Protein AF-A0AAJ0DLN6-F1 (afdb_monomer_lite)

Organism: NCBI:txid702011

Foldseek 3Di:
DDPVQVVQCVVVVRFGPCLQAVQRHFDDPVQVVVVVCCCPDPNVVPVPPDDDDDGNCRVVSVVPD

pLDDT: mean 91.28, std 8.73, range [50.69, 98.44]

InterPro domains:
  IPR002347 Short-chain dehydrogenase/reductase SDR [PF13561] (18-58)
  IPR036291 NAD(P)-binding domain superfamily [SSF51735] (18-59)

Radius of gyration: 14.62 Å; chains: 1; bounding box: 35×24×34 Å

Sequence (65 aa):
MTAAVSKAWESTGGVMPKELVPQQRMGNEDELAGTVLYLASKAGGFCNGATIVIDGGFLQNHSGA

Structure (mmCIF, N/CA/C/O backbone):
data_AF-A0AAJ0DLN6-F1
#
_entry.id   AF-A0AAJ0DLN6-F1
#
loop_
_atom_site.group_PDB
_atom_site.id
_atom_site.type_symbol
_atom_site.label_atom_id
_atom_site.label_alt_id
_atom_site.label_comp_id
_atom_site.label_asym_id
_atom_site.label_entity_id
_atom_site.label_seq_id
_atom_site.pdbx_PDB_ins_code
_atom_site.Cartn_x
_atom_site.Cartn_y
_atom_site.Cartn_z
_atom_site.occupancy
_atom_site.B_iso_or_equiv
_atom_site.auth_seq_id
_atom_site.auth_comp_id
_atom_site.auth_asym_id
_atom_site.auth_atom_id
_atom_site.pdbx_PDB_model_num
ATOM 1 N N . MET A 1 1 ? 6.681 -12.982 -8.148 1.00 64.44 1 MET A N 1
ATOM 2 C CA . MET A 1 1 ? 6.873 -12.470 -9.524 1.00 64.44 1 MET A CA 1
ATOM 3 C C . MET A 1 1 ? 6.678 -13.593 -10.525 1.00 64.44 1 MET A C 1
ATOM 5 O O . MET A 1 1 ? 7.071 -14.713 -10.229 1.00 64.44 1 MET A O 1
ATOM 9 N N . THR A 1 2 ? 6.098 -13.307 -11.692 1.00 81.62 2 THR A N 1
ATOM 10 C CA . THR A 1 2 ? 6.109 -14.246 -12.825 1.00 81.62 2 THR A CA 1
ATOM 11 C C . THR A 1 2 ? 7.436 -14.139 -13.586 1.00 81.62 2 THR A C 1
ATOM 13 O O . THR A 1 2 ? 8.140 -13.132 -13.478 1.00 81.62 2 THR A O 1
ATOM 16 N N . ALA A 1 3 ? 7.779 -15.159 -14.380 1.00 81.69 3 ALA A N 1
ATOM 17 C CA . ALA A 1 3 ? 9.027 -15.184 -15.151 1.00 81.69 3 ALA A CA 1
ATOM 18 C C . ALA A 1 3 ? 9.172 -13.980 -16.105 1.00 81.69 3 ALA A C 1
ATOM 20 O O . ALA A 1 3 ? 10.266 -13.442 -16.266 1.00 81.69 3 ALA A O 1
ATOM 21 N N . ALA A 1 4 ? 8.065 -13.513 -16.692 1.00 82.12 4 ALA A N 1
ATOM 22 C CA . ALA A 1 4 ? 8.058 -12.348 -17.575 1.00 82.12 4 ALA A CA 1
ATOM 23 C C . ALA A 1 4 ? 8.446 -11.051 -16.843 1.00 82.12 4 ALA A C 1
ATOM 25 O O . ALA A 1 4 ? 9.201 -10.245 -17.382 1.00 82.12 4 ALA A O 1
ATOM 26 N N . VAL A 1 5 ? 7.982 -10.876 -15.601 1.00 82.38 5 VAL A N 1
ATOM 27 C CA . VAL A 1 5 ? 8.287 -9.686 -14.795 1.00 82.38 5 VAL A CA 1
ATOM 28 C C . VAL A 1 5 ? 9.748 -9.691 -14.333 1.00 82.38 5 VAL A C 1
ATOM 30 O O . VAL A 1 5 ? 10.400 -8.654 -14.414 1.00 82.38 5 VAL A O 1
ATOM 33 N N . SER A 1 6 ? 10.292 -10.853 -13.943 1.00 85.38 6 SER A N 1
ATOM 34 C CA . SER A 1 6 ? 11.720 -10.979 -13.585 1.00 85.38 6 SER A CA 1
ATOM 35 C C . SER A 1 6 ? 12.620 -10.575 -14.750 1.00 85.38 6 SER A C 1
ATOM 37 O O . SER A 1 6 ? 13.496 -9.730 -14.598 1.00 85.38 6 SER A O 1
ATOM 39 N N . LYS A 1 7 ? 12.330 -11.094 -15.951 1.00 87.19 7 LYS A N 1
ATOM 40 C CA . LYS A 1 7 ? 13.096 -10.772 -17.159 1.00 87.19 7 LYS A CA 1
ATOM 41 C C . LYS A 1 7 ? 13.059 -9.275 -17.480 1.00 87.19 7 LYS A C 1
ATOM 43 O O . LYS A 1 7 ? 14.072 -8.706 -17.880 1.00 87.19 7 LYS A O 1
ATOM 48 N N . ALA A 1 8 ? 11.900 -8.638 -17.308 1.00 86.06 8 ALA A N 1
ATOM 49 C CA . ALA A 1 8 ? 11.749 -7.206 -17.542 1.00 86.06 8 ALA A CA 1
ATOM 50 C C . ALA A 1 8 ? 12.572 -6.375 -16.540 1.00 86.06 8 ALA A C 1
ATOM 52 O O . ALA A 1 8 ? 13.287 -5.468 -16.952 1.00 86.06 8 ALA A O 1
ATOM 53 N N . TRP A 1 9 ? 12.539 -6.731 -15.255 1.00 86.81 9 TRP A N 1
ATOM 54 C CA . TRP A 1 9 ? 13.331 -6.094 -14.195 1.00 86.81 9 TRP A CA 1
ATOM 55 C C . TRP A 1 9 ? 14.846 -6.254 -14.385 1.00 86.81 9 TRP A C 1
ATOM 57 O O . TRP A 1 9 ? 15.615 -5.315 -14.188 1.00 86.81 9 TRP A O 1
ATOM 67 N N . GLU A 1 10 ? 15.295 -7.441 -14.789 1.00 90.94 10 GLU A N 1
ATOM 68 C CA . GLU A 1 10 ? 16.709 -7.701 -15.075 1.00 90.94 10 GLU A CA 1
ATOM 69 C C . GLU A 1 10 ? 17.192 -6.881 -16.281 1.00 90.94 10 GLU A C 1
ATOM 71 O O . GLU A 1 10 ? 18.278 -6.305 -16.245 1.00 90.94 10 GLU A O 1
ATOM 76 N N . SER A 1 11 ? 16.363 -6.761 -17.325 1.00 90.06 11 SER A N 1
ATOM 77 C CA . SER A 1 11 ? 16.708 -6.022 -18.550 1.00 90.06 11 SER A CA 1
ATOM 78 C C . SER A 1 11 ? 16.898 -4.516 -18.344 1.00 90.06 11 SER A C 1
ATOM 80 O O . SER A 1 11 ? 17.593 -3.868 -19.124 1.00 90.06 11 SER A O 1
ATOM 82 N N . THR A 1 12 ? 16.309 -3.960 -17.287 1.00 90.25 12 THR A N 1
ATOM 83 C CA . THR A 1 12 ? 16.380 -2.539 -16.927 1.00 90.25 12 THR A CA 1
ATOM 84 C C . THR A 1 12 ? 17.409 -2.256 -15.830 1.00 90.25 12 THR A C 1
ATOM 86 O O . THR A 1 12 ? 17.499 -1.124 -15.359 1.00 90.25 12 THR A O 1
ATOM 89 N N . GLY A 1 13 ? 18.181 -3.262 -15.401 1.00 91.69 13 GLY A N 1
ATOM 90 C CA . GLY A 1 13 ? 19.170 -3.106 -14.333 1.00 91.69 13 GLY A CA 1
ATOM 91 C C . GLY A 1 13 ? 18.551 -2.923 -12.945 1.00 91.69 13 GLY A C 1
ATOM 92 O O . GLY A 1 13 ? 19.143 -2.262 -12.096 1.00 91.69 13 GLY A O 1
ATOM 93 N N . GLY A 1 14 ? 17.368 -3.496 -12.708 1.00 90.00 14 GLY A N 1
ATOM 94 C CA . GLY A 1 14 ? 16.696 -3.439 -11.412 1.00 90.00 14 GLY A CA 1
ATOM 95 C C . GLY A 1 14 ? 15.739 -2.259 -11.243 1.00 90.00 14 GLY A C 1
ATOM 96 O O . GLY A 1 14 ? 15.576 -1.751 -10.137 1.00 90.00 14 GLY A O 1
ATOM 97 N N . VAL A 1 15 ? 15.119 -1.804 -12.333 1.00 93.81 15 VAL A N 1
ATOM 98 C CA . VAL A 1 15 ? 14.096 -0.746 -12.324 1.00 93.81 15 VAL A CA 1
ATOM 99 C C . VAL A 1 15 ? 12.807 -1.310 -12.909 1.00 93.81 15 VAL A C 1
ATOM 101 O O . VAL A 1 15 ? 12.817 -1.868 -14.003 1.00 93.81 15 VAL A O 1
ATOM 104 N N . MET A 1 16 ? 11.666 -1.183 -12.235 1.00 93.00 16 MET A N 1
ATOM 105 C CA . MET A 1 16 ? 10.425 -1.704 -12.818 1.00 93.00 16 MET A CA 1
ATOM 106 C C . MET A 1 16 ? 10.066 -0.867 -14.057 1.00 93.00 16 MET A C 1
ATOM 108 O O . MET A 1 16 ? 10.109 0.365 -13.983 1.00 93.00 16 MET A O 1
ATOM 112 N N . PRO A 1 17 ? 9.692 -1.490 -15.190 1.00 92.44 17 PRO A N 1
ATOM 113 C CA . PRO A 1 17 ? 9.149 -0.750 -16.322 1.00 92.44 17 PRO A CA 1
ATOM 114 C C . PRO A 1 17 ? 7.929 0.061 -15.891 1.00 92.44 17 PRO A C 1
ATOM 116 O O . PRO A 1 17 ? 7.073 -0.443 -15.159 1.00 92.44 17 PRO A O 1
ATOM 119 N N . LYS A 1 18 ? 7.840 1.309 -16.351 1.00 92.69 18 LYS A N 1
ATOM 120 C CA . LYS A 1 18 ? 6.779 2.246 -15.955 1.00 92.69 18 LYS A CA 1
ATOM 121 C C . LYS A 1 18 ? 5.393 1.764 -16.387 1.00 92.69 18 LYS A C 1
ATOM 123 O O . LYS A 1 18 ? 4.402 2.017 -15.707 1.00 92.69 18 LYS A O 1
ATOM 128 N N . GLU A 1 19 ? 5.348 1.037 -17.496 1.00 91.12 19 GLU A N 1
ATOM 129 C CA . GLU A 1 19 ? 4.166 0.402 -18.074 1.00 91.12 19 GLU A CA 1
ATOM 130 C C . GLU A 1 19 ? 3.684 -0.779 -17.226 1.00 91.12 19 GLU A C 1
ATOM 132 O O . GLU A 1 19 ? 2.516 -1.137 -17.292 1.00 91.12 19 GLU A O 1
ATOM 137 N N . LEU A 1 20 ? 4.545 -1.361 -16.384 1.00 91.06 20 LEU A N 1
ATOM 138 C CA . LEU A 1 20 ? 4.152 -2.389 -15.419 1.00 91.06 20 LEU A CA 1
ATOM 139 C C . LEU A 1 20 ? 3.839 -1.781 -14.055 1.00 91.06 20 LEU A C 1
ATOM 141 O O . LEU A 1 20 ? 2.776 -2.042 -13.509 1.00 91.06 20 LEU A O 1
ATOM 145 N N . VAL A 1 21 ? 4.751 -0.972 -13.514 1.00 94.06 21 VAL A N 1
ATOM 146 C CA . VAL A 1 21 ? 4.624 -0.318 -12.207 1.00 94.06 21 VAL A CA 1
ATOM 147 C C . VAL A 1 21 ? 4.989 1.158 -12.376 1.00 94.06 21 VAL A C 1
ATOM 149 O O . VAL A 1 21 ? 6.170 1.466 -12.553 1.00 94.06 21 VAL A O 1
ATOM 152 N N . PRO A 1 22 ? 4.031 2.094 -12.273 1.00 94.88 22 PRO A N 1
ATOM 153 C CA . PRO A 1 22 ? 4.299 3.525 -12.414 1.00 94.88 22 PRO A CA 1
ATOM 154 C C . PRO A 1 22 ? 5.366 4.071 -11.455 1.00 94.88 22 PRO A C 1
ATOM 156 O O . PRO A 1 22 ? 6.087 4.997 -11.814 1.00 94.88 22 PRO A O 1
ATOM 159 N N . GLN A 1 23 ? 5.494 3.488 -10.257 1.00 95.19 23 GLN A N 1
ATOM 160 C CA . GLN A 1 23 ? 6.536 3.828 -9.277 1.00 95.19 23 GLN A CA 1
ATOM 161 C C . GLN A 1 23 ? 7.946 3.334 -9.648 1.00 95.19 23 GLN A C 1
ATOM 163 O O . GLN A 1 23 ? 8.911 3.703 -8.986 1.00 95.19 23 GLN A O 1
ATOM 168 N N . GLN A 1 24 ? 8.085 2.499 -10.682 1.00 94.25 24 GLN A N 1
ATOM 169 C CA . GLN A 1 24 ? 9.363 2.021 -11.225 1.00 94.25 24 GLN A CA 1
ATOM 170 C C . GLN A 1 24 ? 10.299 1.322 -10.222 1.00 94.25 24 GLN A C 1
ATOM 172 O O . GLN A 1 24 ? 11.494 1.164 -10.469 1.00 94.25 24 GLN A O 1
ATOM 177 N N . ARG A 1 25 ? 9.760 0.817 -9.113 1.00 93.81 25 ARG A N 1
ATOM 178 C CA . ARG A 1 25 ? 10.500 0.023 -8.132 1.00 93.81 25 ARG A CA 1
ATOM 179 C C . ARG A 1 25 ? 9.645 -1.093 -7.560 1.00 93.81 25 ARG A C 1
ATOM 181 O O . ARG A 1 25 ? 8.420 -1.060 -7.661 1.00 93.81 25 ARG A O 1
ATOM 188 N N . MET A 1 26 ? 10.309 -2.041 -6.912 1.00 90.75 26 MET A N 1
ATOM 189 C CA . MET A 1 26 ? 9.629 -2.971 -6.022 1.00 90.75 26 MET A CA 1
ATOM 190 C C . MET A 1 26 ? 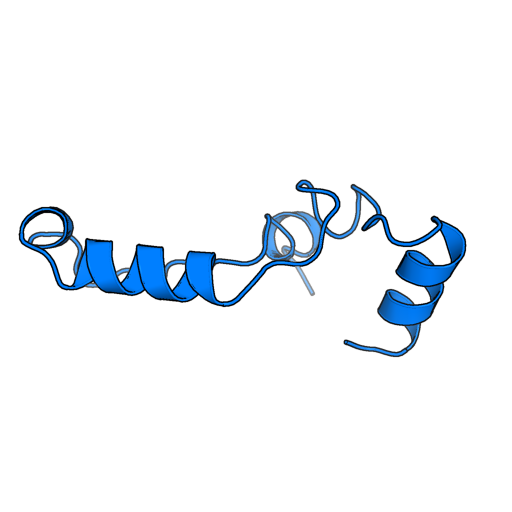9.118 -2.240 -4.779 1.00 90.75 26 MET A C 1
ATOM 192 O O . MET A 1 26 ? 9.762 -1.315 -4.267 1.00 90.75 26 MET A O 1
ATOM 196 N N . GLY A 1 27 ? 7.947 -2.667 -4.314 1.00 91.94 27 GLY A N 1
ATOM 197 C CA . GLY A 1 27 ? 7.470 -2.326 -2.982 1.00 91.94 27 GLY A CA 1
ATOM 198 C C . GLY A 1 27 ? 8.316 -3.004 -1.905 1.00 91.94 27 GLY A C 1
ATOM 199 O O . GLY A 1 27 ? 9.022 -3.978 -2.181 1.00 91.94 27 GLY A O 1
ATOM 200 N N . ASN A 1 28 ? 8.228 -2.499 -0.682 1.00 94.19 28 ASN A N 1
ATOM 201 C CA . ASN A 1 28 ? 8.796 -3.133 0.503 1.00 94.19 28 ASN A CA 1
ATOM 202 C C . ASN A 1 28 ? 7.722 -3.356 1.584 1.00 94.19 28 ASN A C 1
ATOM 204 O O . ASN A 1 28 ? 6.601 -2.851 1.490 1.00 94.19 28 ASN A O 1
ATOM 208 N N . GLU A 1 29 ? 8.056 -4.144 2.605 1.00 95.88 29 GLU A N 1
ATOM 209 C CA . GLU A 1 29 ? 7.142 -4.455 3.711 1.00 95.88 29 GLU A CA 1
ATOM 210 C C . GLU A 1 29 ? 6.715 -3.237 4.542 1.00 95.88 29 GLU A C 1
ATOM 212 O O . GLU A 1 29 ? 5.592 -3.221 5.053 1.00 95.88 29 GLU A O 1
ATOM 217 N N . ASP A 1 30 ? 7.551 -2.200 4.635 1.00 97.62 30 ASP A N 1
ATOM 218 C CA . ASP A 1 30 ? 7.257 -1.005 5.431 1.00 97.62 30 ASP A CA 1
ATOM 219 C C . ASP A 1 30 ? 6.068 -0.218 4.868 1.00 97.62 30 ASP A C 1
ATOM 221 O O . ASP A 1 30 ? 5.312 0.396 5.618 1.00 97.62 30 ASP A O 1
ATOM 225 N N . GLU A 1 31 ? 5.844 -0.258 3.554 1.00 95.88 31 GLU A N 1
ATOM 226 C CA . GLU A 1 31 ? 4.709 0.413 2.907 1.00 95.88 31 GLU A CA 1
ATOM 227 C C . GLU A 1 31 ? 3.374 -0.263 3.238 1.00 95.88 31 GLU A C 1
ATOM 229 O O . GLU A 1 31 ? 2.362 0.404 3.499 1.00 95.88 31 GLU A O 1
ATOM 234 N N . LEU A 1 32 ? 3.379 -1.598 3.285 1.00 95.75 32 LEU A N 1
ATOM 235 C CA . LEU A 1 32 ? 2.242 -2.375 3.764 1.00 95.75 32 LEU A CA 1
ATOM 236 C C . LEU A 1 32 ? 2.011 -2.106 5.253 1.00 95.75 32 LEU A C 1
ATOM 238 O O . LEU A 1 32 ? 0.895 -1.765 5.650 1.00 95.75 32 LEU A O 1
ATOM 242 N N . ALA A 1 33 ? 3.064 -2.203 6.068 1.00 98.00 33 ALA A N 1
ATOM 243 C CA . ALA A 1 33 ? 2.990 -1.986 7.509 1.00 98.00 33 ALA A CA 1
ATOM 244 C C . ALA A 1 33 ? 2.513 -0.568 7.859 1.00 98.00 33 ALA A C 1
ATOM 246 O O . ALA A 1 33 ? 1.652 -0.403 8.721 1.00 98.00 33 ALA A O 1
ATOM 247 N N . GLY A 1 34 ? 3.004 0.452 7.154 1.00 98.00 34 GLY A N 1
ATOM 248 C CA . GLY A 1 34 ? 2.593 1.843 7.327 1.00 98.00 34 GLY A CA 1
ATOM 249 C C . GLY A 1 34 ? 1.116 2.060 7.004 1.00 98.00 34 GLY A C 1
ATOM 250 O O . GLY A 1 34 ? 0.414 2.741 7.753 1.00 98.00 34 GLY A O 1
ATOM 251 N N . THR A 1 35 ? 0.610 1.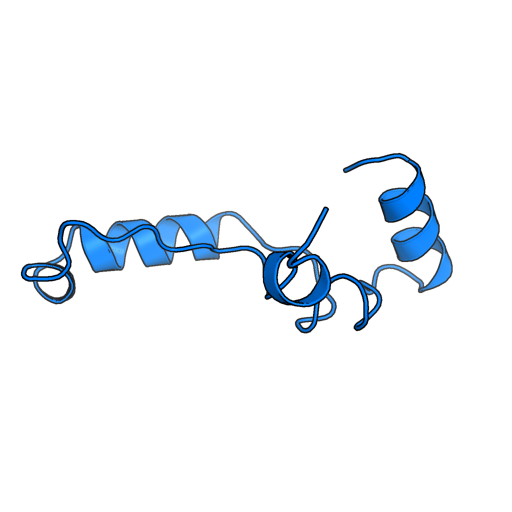422 5.946 1.00 97.19 35 THR A N 1
ATOM 252 C CA . THR A 1 35 ? -0.818 1.493 5.601 1.00 97.19 35 THR A CA 1
ATOM 253 C C . THR A 1 35 ? -1.680 0.788 6.649 1.00 97.19 35 THR A C 1
ATOM 255 O O . THR A 1 35 ? -2.701 1.329 7.072 1.00 97.19 35 THR A O 1
ATOM 258 N N . VAL A 1 36 ? -1.250 -0.381 7.135 1.00 97.44 36 VAL A N 1
ATOM 259 C CA . VAL A 1 36 ? -1.926 -1.090 8.234 1.00 97.44 36 VAL A CA 1
ATOM 260 C C . VAL A 1 36 ? -1.942 -0.235 9.500 1.00 97.44 36 VAL A C 1
ATOM 262 O O . VAL A 1 36 ? -2.987 -0.103 10.135 1.00 97.44 36 VAL A O 1
ATOM 265 N N . LEU A 1 37 ? -0.817 0.395 9.846 1.00 98.12 37 LEU A N 1
ATOM 266 C CA . LEU A 1 37 ? -0.719 1.278 11.004 1.00 98.12 37 LEU A CA 1
ATOM 267 C C . LEU A 1 37 ? -1.653 2.486 10.869 1.00 98.12 37 LEU A C 1
ATOM 269 O O . LEU A 1 37 ? -2.345 2.822 11.828 1.00 98.12 37 LEU A O 1
ATOM 273 N N . TYR A 1 38 ? -1.724 3.110 9.689 1.00 97.81 38 TYR A N 1
ATOM 274 C CA . TYR A 1 38 ? -2.674 4.190 9.410 1.00 97.81 38 TYR A CA 1
ATOM 275 C C . TYR A 1 38 ? -4.120 3.742 9.660 1.00 97.81 38 TYR A C 1
ATOM 277 O O . TYR A 1 38 ? -4.829 4.397 10.429 1.00 97.81 38 TYR A O 1
ATOM 285 N N . LEU A 1 39 ? -4.526 2.605 9.083 1.00 97.56 39 LEU A N 1
ATOM 286 C CA . LEU A 1 39 ? -5.886 2.070 9.202 1.00 97.56 39 LEU A CA 1
ATOM 287 C C . LEU A 1 39 ? -6.241 1.660 10.635 1.00 97.56 39 LEU A C 1
ATOM 289 O O . LEU A 1 39 ? -7.364 1.887 11.074 1.00 97.56 39 LEU A O 1
ATOM 293 N N . ALA A 1 40 ? -5.288 1.091 11.375 1.00 97.38 40 ALA A N 1
ATOM 294 C CA . ALA A 1 40 ? -5.472 0.704 12.773 1.00 97.38 40 ALA A CA 1
ATOM 295 C C . ALA A 1 40 ? -5.453 1.903 13.740 1.00 97.38 40 ALA A C 1
ATOM 297 O O . ALA A 1 40 ? -5.911 1.799 14.880 1.00 97.38 40 ALA A O 1
ATOM 298 N N . SER A 1 41 ? -4.897 3.041 13.319 1.00 98.44 41 SER A N 1
ATOM 299 C CA . SER A 1 41 ? -4.822 4.250 14.136 1.00 98.44 41 SER A CA 1
ATOM 300 C C . SER A 1 41 ? -6.142 5.029 14.166 1.00 98.44 41 SER A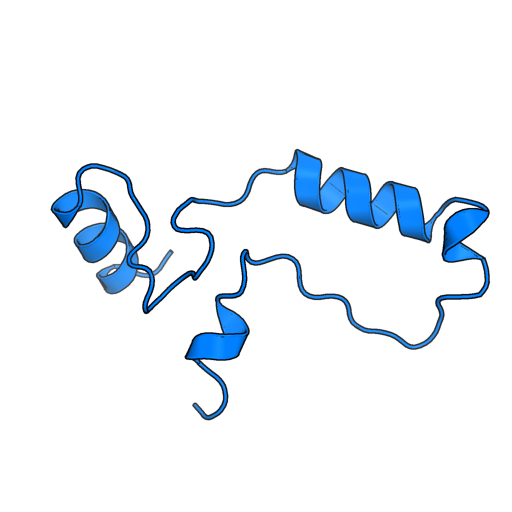 C 1
ATOM 302 O O . SER A 1 41 ? -7.066 4.793 13.391 1.00 98.44 41 SER A O 1
ATOM 304 N N . LYS A 1 42 ? -6.194 6.074 15.006 1.00 98.19 42 LYS A N 1
ATOM 305 C CA . LYS A 1 42 ? -7.302 7.045 15.018 1.00 98.19 42 LYS A CA 1
ATOM 306 C C . LYS A 1 42 ? -7.535 7.706 13.653 1.00 98.19 42 LYS A C 1
ATOM 308 O O . LYS A 1 42 ? -8.671 8.063 13.359 1.00 98.19 42 LYS A O 1
ATOM 313 N N . ALA A 1 43 ? -6.494 7.867 12.831 1.00 98.06 43 ALA A N 1
ATOM 314 C CA . ALA A 1 43 ? -6.617 8.489 11.512 1.00 98.06 43 ALA A CA 1
ATOM 315 C C . ALA A 1 43 ? -7.445 7.632 10.537 1.00 98.06 43 ALA A C 1
ATOM 317 O O . ALA A 1 43 ? -8.127 8.183 9.678 1.00 98.06 43 ALA A O 1
ATOM 318 N N . GLY A 1 44 ? -7.431 6.307 10.715 1.00 97.56 44 GLY A N 1
ATOM 319 C CA . GLY A 1 44 ? -8.255 5.355 9.974 1.00 97.56 44 GLY A CA 1
ATOM 320 C C . GLY A 1 44 ? -9.639 5.110 10.580 1.00 97.56 44 GLY A C 1
ATOM 321 O O . GLY A 1 44 ? -10.399 4.313 10.040 1.00 97.56 44 GLY A O 1
ATOM 322 N N . GLY A 1 45 ? -10.012 5.787 11.675 1.00 97.94 45 GLY A N 1
ATOM 323 C CA . GLY A 1 45 ? -11.202 5.456 12.474 1.00 97.94 45 GLY A CA 1
ATOM 324 C C . GLY A 1 45 ? -12.549 5.535 11.742 1.00 97.94 45 GLY A C 1
ATOM 325 O O . GLY A 1 45 ? -13.540 4.999 12.234 1.00 97.94 45 GLY A O 1
ATOM 326 N N . PHE A 1 46 ? -12.596 6.171 10.569 1.00 97.38 46 PHE A N 1
ATOM 327 C CA . PHE A 1 46 ? -13.779 6.219 9.703 1.00 97.38 46 PHE A CA 1
ATOM 328 C C . PHE A 1 46 ? -13.549 5.593 8.314 1.00 97.38 46 PHE A C 1
ATOM 330 O O . PHE A 1 46 ? -14.417 5.653 7.448 1.00 97.38 46 PHE A O 1
ATOM 337 N N . CYS A 1 47 ? -12.393 4.965 8.093 1.00 96.62 47 CYS A N 1
ATOM 338 C CA . CYS A 1 47 ? -12.024 4.292 6.850 1.00 96.62 47 CYS A CA 1
ATOM 339 C C . CYS A 1 47 ? -12.426 2.813 6.920 1.00 96.62 47 CYS A C 1
ATOM 341 O O . CYS A 1 47 ? -11.597 1.935 7.145 1.00 96.62 47 CYS A O 1
ATOM 343 N N . ASN A 1 48 ? -13.717 2.538 6.750 1.00 95.38 48 ASN A N 1
ATOM 344 C CA . ASN A 1 48 ? -14.267 1.182 6.723 1.00 95.38 48 ASN A CA 1
ATOM 345 C C . ASN A 1 48 ? -14.828 0.829 5.336 1.00 95.38 48 ASN A C 1
ATOM 347 O O . ASN A 1 48 ? -15.027 1.701 4.493 1.00 95.38 48 ASN A O 1
ATOM 351 N N . GLY A 1 49 ? -15.039 -0.468 5.088 1.00 96.75 49 GLY A N 1
ATOM 352 C CA . GLY A 1 49 ? -15.643 -0.961 3.843 1.00 96.75 49 GLY A CA 1
ATOM 353 C C . GLY A 1 49 ? -14.797 -0.761 2.578 1.00 96.75 49 GLY A C 1
ATOM 354 O O . GLY A 1 49 ? -15.317 -0.917 1.478 1.00 96.75 49 GLY A O 1
ATOM 355 N N . ALA A 1 50 ? -13.514 -0.418 2.717 1.00 94.62 50 ALA A N 1
ATOM 356 C CA . ALA A 1 50 ? -12.620 -0.127 1.603 1.00 94.62 50 ALA A CA 1
ATOM 357 C C . ALA A 1 50 ? -11.576 -1.234 1.394 1.00 94.62 50 ALA A C 1
ATOM 359 O O . ALA A 1 50 ? -11.055 -1.809 2.350 1.00 94.62 50 ALA A O 1
ATOM 360 N N . THR A 1 51 ? -11.216 -1.474 0.134 1.00 94.75 51 THR A N 1
ATOM 361 C CA . THR A 1 51 ? -10.031 -2.250 -0.252 1.00 94.75 51 THR A CA 1
ATOM 362 C C . THR A 1 51 ? -8.958 -1.281 -0.731 1.00 94.75 51 THR A C 1
ATOM 364 O O . THR A 1 51 ? -9.181 -0.538 -1.684 1.00 94.75 51 THR A O 1
ATOM 367 N N . ILE A 1 52 ? -7.798 -1.280 -0.073 1.00 94.62 52 ILE A N 1
ATOM 368 C CA . ILE A 1 52 ? -6.667 -0.410 -0.418 1.00 94.62 52 ILE A CA 1
ATOM 369 C C . ILE A 1 52 ? -5.566 -1.268 -1.037 1.00 94.62 52 ILE A C 1
ATOM 371 O O . ILE A 1 52 ? -5.084 -2.211 -0.412 1.00 94.62 52 ILE A O 1
ATOM 375 N N . VAL A 1 53 ? -5.181 -0.942 -2.271 1.00 94.88 53 VAL A N 1
ATOM 376 C CA . VAL A 1 53 ? -4.132 -1.642 -3.023 1.00 94.88 53 VAL A CA 1
ATOM 377 C C . VAL A 1 53 ? -2.800 -0.917 -2.834 1.00 94.88 53 VAL A C 1
ATOM 379 O O . VAL A 1 53 ? -2.723 0.296 -3.013 1.00 94.88 53 VAL A O 1
ATOM 382 N N . ILE A 1 54 ? -1.757 -1.668 -2.474 1.00 96.06 54 ILE A N 1
ATOM 383 C CA . ILE A 1 54 ? -0.415 -1.155 -2.163 1.00 96.06 54 ILE A CA 1
ATOM 384 C C . ILE A 1 54 ? 0.586 -1.873 -3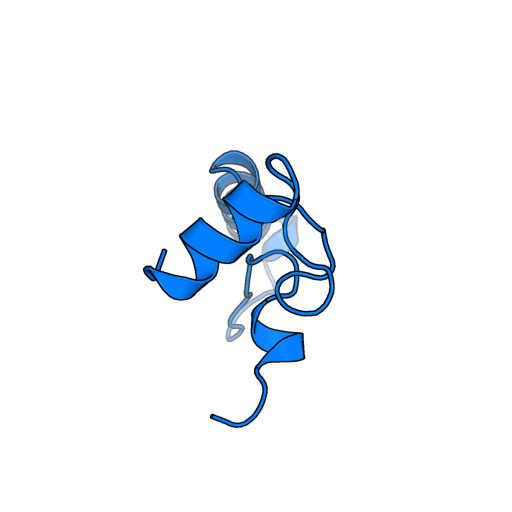.076 1.00 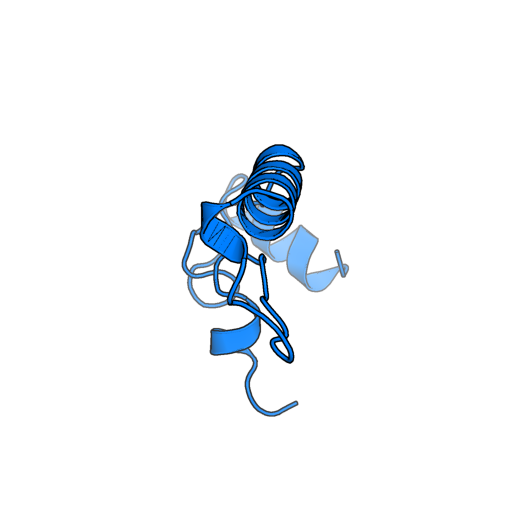96.06 54 ILE A C 1
ATOM 386 O O . ILE A 1 54 ? 1.233 -2.838 -2.680 1.00 96.06 54 ILE A O 1
ATOM 390 N N . ASP A 1 55 ? 0.650 -1.463 -4.341 1.00 94.06 55 ASP A N 1
ATOM 391 C CA . ASP A 1 55 ? 1.390 -2.185 -5.391 1.00 94.06 55 ASP A CA 1
ATOM 392 C C . ASP A 1 55 ? 2.216 -1.267 -6.312 1.00 94.06 55 ASP A C 1
ATOM 394 O O . ASP A 1 55 ? 2.634 -1.663 -7.400 1.00 94.06 55 ASP A O 1
ATOM 398 N N . GLY A 1 56 ? 2.414 -0.008 -5.913 1.00 94.12 56 GLY A N 1
ATOM 399 C CA . GLY A 1 56 ? 3.112 0.987 -6.728 1.00 94.12 56 GLY A CA 1
ATOM 400 C C . GLY A 1 56 ? 2.374 1.391 -8.013 1.00 94.12 56 GLY A C 1
ATOM 401 O O . GLY A 1 56 ? 2.991 1.991 -8.896 1.00 94.12 56 GLY A O 1
ATOM 402 N N . GLY A 1 57 ? 1.076 1.083 -8.121 1.00 94.38 57 GLY A N 1
ATOM 403 C CA . GLY A 1 57 ? 0.222 1.385 -9.269 1.00 94.38 57 GLY A CA 1
ATOM 404 C C . GLY A 1 57 ? 0.139 0.258 -10.300 1.00 94.38 57 GLY A C 1
ATOM 405 O O . GLY A 1 57 ? -0.359 0.497 -11.399 1.00 94.38 57 GLY A O 1
ATOM 406 N N . PHE A 1 58 ? 0.619 -0.946 -9.978 1.00 93.00 58 PHE A N 1
ATOM 407 C CA . PHE A 1 58 ? 0.619 -2.085 -10.899 1.00 93.00 58 PHE A CA 1
ATOM 408 C C . PHE A 1 58 ? -0.779 -2.379 -11.454 1.00 93.00 58 PHE A C 1
ATOM 410 O O . PHE A 1 58 ? -0.955 -2.486 -12.669 1.00 93.00 58 PHE A O 1
ATOM 417 N N . LEU A 1 59 ? -1.794 -2.436 -10.591 1.00 92.38 59 LEU A N 1
ATOM 418 C CA . LEU A 1 59 ? -3.164 -2.745 -10.989 1.00 92.38 59 LEU A CA 1
ATOM 419 C C . LEU A 1 59 ? -3.755 -1.714 -11.965 1.00 92.38 59 LEU A C 1
ATOM 421 O O . LEU A 1 59 ? -4.549 -2.085 -12.825 1.00 92.38 59 LEU A O 1
ATOM 425 N N . GLN A 1 60 ? -3.351 -0.441 -11.888 1.00 91.06 60 GLN A N 1
ATOM 426 C CA . GLN A 1 60 ? -3.848 0.605 -12.796 1.00 91.06 60 GLN A CA 1
ATOM 427 C C . GLN A 1 60 ? -3.474 0.322 -14.253 1.00 91.06 60 GLN A C 1
ATOM 429 O O . GLN A 1 60 ? -4.306 0.476 -15.147 1.00 91.06 60 GLN A O 1
ATOM 434 N N . ASN A 1 61 ? -2.261 -0.179 -14.480 1.00 91.75 61 ASN A N 1
ATOM 435 C CA . ASN A 1 61 ? -1.786 -0.541 -15.812 1.00 91.75 61 ASN A CA 1
ATOM 436 C C . ASN A 1 61 ? -2.361 -1.881 -16.324 1.00 91.75 61 ASN A C 1
ATOM 438 O O . ASN A 1 61 ? -2.173 -2.209 -17.492 1.00 91.75 61 ASN A O 1
ATOM 442 N N . HIS A 1 62 ? -3.069 -2.646 -15.481 1.00 85.44 62 HIS A N 1
ATOM 443 C CA . HIS A 1 62 ? -3.613 -3.979 -15.796 1.00 85.44 62 HIS A CA 1
ATOM 444 C C . HIS A 1 62 ? -5.133 -4.071 -15.560 1.00 85.44 62 HIS A C 1
ATOM 446 O O . HIS A 1 62 ? -5.675 -5.145 -15.291 1.00 85.44 62 HIS A O 1
ATOM 452 N N . SER A 1 63 ? -5.837 -2.942 -15.653 1.00 70.44 63 SER A N 1
ATOM 453 C CA . SER A 1 63 ? -7.285 -2.852 -15.458 1.00 70.44 63 SER A CA 1
ATOM 454 C C . SER A 1 63 ? -8.050 -3.421 -16.667 1.00 70.44 63 SER A C 1
ATOM 456 O O . SER A 1 63 ? -8.456 -2.691 -17.564 1.00 70.44 63 SER A O 1
ATOM 458 N N . GLY A 1 64 ? -8.234 -4.746 -16.716 1.00 64.50 64 GLY A N 1
ATOM 459 C CA . GLY A 1 64 ? -9.062 -5.398 -17.746 1.00 64.50 64 GLY A CA 1
ATOM 460 C C . GLY A 1 64 ? -8.596 -6.762 -18.265 1.00 64.50 64 GLY A C 1
ATOM 461 O O . GLY A 1 64 ? -8.965 -7.113 -19.385 1.00 64.50 64 GLY A O 1
ATOM 462 N N . ALA A 1 65 ? -7.797 -7.510 -17.499 1.00 50.69 65 ALA A N 1
ATOM 463 C CA . ALA A 1 65 ? -7.566 -8.937 -17.748 1.00 50.69 65 ALA A CA 1
ATOM 464 C C . ALA A 1 65 ? -8.612 -9.804 -17.032 1.00 50.69 65 ALA A C 1
ATOM 466 O O . ALA A 1 65 ? -9.003 -9.429 -15.902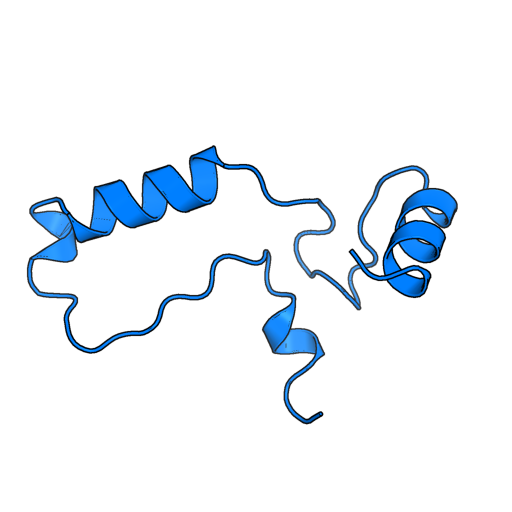 1.00 50.69 65 ALA A O 1
#

Secondary structure (DSSP, 8-state):
--HHHHHHHHHTTS---TTT-TT-S---HHHHHHHHHHHHSGGGTT--S-----STTGGGGGTT-